Protein AF-A0A9D5Y507-F1 (afdb_monomer_lite)

pLDDT: mean 70.72, std 15.23, range [45.41, 89.62]

Structure (mmCIF, N/CA/C/O backbone):
data_AF-A0A9D5Y507-F1
#
_entry.id   AF-A0A9D5Y507-F1
#
loop_
_atom_site.group_PDB
_atom_site.id
_atom_site.type_symbol
_atom_site.label_atom_id
_atom_site.label_alt_id
_atom_site.label_comp_id
_atom_site.label_asym_id
_atom_site.label_entity_id
_atom_site.label_seq_id
_atom_site.pdbx_PDB_ins_code
_atom_site.Cartn_x
_atom_site.Cartn_y
_atom_site.Cartn_z
_atom_site.occupancy
_atom_site.B_iso_or_equiv
_atom_site.auth_seq_id
_atom_site.auth_comp_id
_atom_site.auth_asym_id
_atom_site.auth_atom_id
_atom_site.pdbx_PDB_model_num
ATOM 1 N N . MET A 1 1 ? 4.066 -10.419 -15.789 1.00 48.22 1 MET A N 1
ATOM 2 C CA . MET A 1 1 ? 2.784 -9.687 -15.952 1.00 48.22 1 MET A CA 1
ATOM 3 C C . MET A 1 1 ? 2.592 -8.933 -14.654 1.00 48.22 1 MET A C 1
ATOM 5 O O . MET A 1 1 ? 2.269 -9.586 -13.679 1.00 48.22 1 MET A O 1
ATOM 9 N N . GLY A 1 2 ? 2.864 -7.626 -14.618 1.00 57.56 2 GLY A N 1
ATOM 10 C CA . GLY A 1 2 ? 2.829 -6.862 -13.363 1.00 57.56 2 GLY A CA 1
ATOM 11 C C . GLY A 1 2 ? 1.435 -6.771 -12.736 1.00 57.56 2 GLY A C 1
ATOM 12 O O . GLY A 1 2 ? 0.421 -6.956 -13.421 1.00 57.56 2 GLY A O 1
ATOM 13 N N . ILE A 1 3 ? 1.409 -6.465 -11.441 1.00 61.78 3 ILE A N 1
ATOM 14 C CA . ILE A 1 3 ? 0.210 -6.234 -10.637 1.00 61.78 3 ILE A CA 1
ATOM 15 C C . ILE A 1 3 ? -0.583 -5.082 -11.270 1.00 61.78 3 ILE A C 1
ATOM 17 O O . ILE A 1 3 ? -0.053 -3.994 -11.517 1.00 61.78 3 ILE A O 1
ATOM 21 N N . ARG A 1 4 ? -1.866 -5.305 -11.585 1.00 66.25 4 A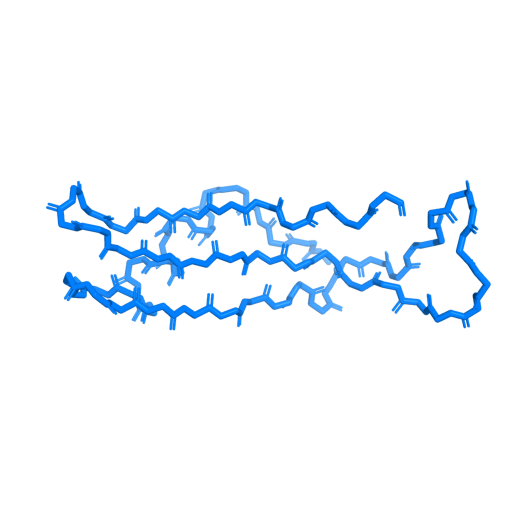RG A N 1
ATOM 22 C CA . ARG A 1 4 ? -2.715 -4.246 -12.145 1.00 66.25 4 ARG A CA 1
ATOM 23 C C . ARG A 1 4 ? -3.224 -3.359 -11.018 1.00 66.25 4 ARG A C 1
ATOM 25 O O . ARG A 1 4 ? -3.424 -3.802 -9.896 1.00 66.25 4 ARG A O 1
ATOM 32 N N . ASN A 1 5 ? -3.531 -2.108 -11.345 1.00 63.75 5 ASN A N 1
ATOM 33 C CA . ASN A 1 5 ? -3.998 -1.128 -10.360 1.00 63.75 5 ASN A CA 1
ATOM 34 C C . ASN A 1 5 ? -5.289 -1.563 -9.625 1.00 63.75 5 ASN A C 1
ATOM 36 O O . ASN A 1 5 ? -5.485 -1.203 -8.474 1.00 63.75 5 ASN A O 1
ATOM 40 N N . ASN A 1 6 ? -6.138 -2.375 -10.270 1.00 66.81 6 ASN A N 1
ATOM 41 C CA . ASN A 1 6 ? -7.306 -2.989 -9.623 1.00 66.81 6 ASN A CA 1
ATOM 42 C C . ASN A 1 6 ? -6.917 -4.046 -8.578 1.00 66.81 6 ASN A C 1
ATOM 44 O O . ASN A 1 6 ? -7.559 -4.123 -7.538 1.00 66.81 6 ASN A O 1
ATOM 48 N N . ASP A 1 7 ? -5.867 -4.828 -8.842 1.00 75.31 7 ASP A N 1
ATOM 49 C CA . ASP A 1 7 ? -5.403 -5.873 -7.927 1.00 75.31 7 ASP A CA 1
ATOM 50 C C . ASP A 1 7 ? -4.804 -5.247 -6.657 1.00 75.31 7 ASP A C 1
ATOM 52 O O . ASP A 1 7 ? -4.941 -5.803 -5.575 1.00 75.31 7 ASP A O 1
ATOM 56 N N . LEU A 1 8 ? -4.194 -4.057 -6.752 1.00 77.94 8 LEU A N 1
ATOM 57 C CA . LEU A 1 8 ? -3.612 -3.357 -5.597 1.00 77.94 8 LEU A CA 1
ATOM 58 C C . LEU A 1 8 ? -4.651 -2.975 -4.541 1.00 77.94 8 LEU A C 1
ATOM 60 O O . LEU A 1 8 ? -4.357 -3.073 -3.353 1.00 77.94 8 LEU A O 1
ATOM 64 N N . GLY A 1 9 ? -5.859 -2.583 -4.956 1.00 79.88 9 GLY A N 1
ATOM 65 C CA . GLY A 1 9 ? -6.950 -2.294 -4.024 1.00 79.88 9 GLY A CA 1
ATOM 66 C C . GLY A 1 9 ? -7.415 -3.543 -3.272 1.00 79.88 9 GLY A C 1
ATOM 67 O O . GLY A 1 9 ? -7.578 -3.507 -2.052 1.00 79.88 9 GLY A O 1
ATOM 68 N N . ASP A 1 10 ? -7.556 -4.665 -3.981 1.00 84.44 10 ASP A N 1
ATOM 69 C CA . ASP A 1 10 ? -7.932 -5.949 -3.380 1.00 84.44 10 ASP A CA 1
ATOM 70 C C . ASP A 1 10 ? -6.830 -6.482 -2.448 1.00 84.44 10 ASP A C 1
ATOM 72 O O . ASP A 1 10 ? -7.120 -6.961 -1.350 1.00 84.44 10 ASP A O 1
ATOM 76 N N . ILE A 1 11 ? -5.558 -6.346 -2.842 1.00 82.06 11 ILE A N 1
ATOM 77 C CA . ILE A 1 11 ? -4.399 -6.728 -2.024 1.00 82.06 11 ILE A CA 1
ATOM 78 C C . ILE A 1 11 ? -4.309 -5.841 -0.773 1.00 82.06 11 ILE A C 1
ATOM 80 O O . ILE A 1 11 ? -4.121 -6.366 0.324 1.00 82.06 11 ILE A O 1
ATOM 84 N N . ALA A 1 12 ? -4.511 -4.525 -0.893 1.00 83.56 12 ALA A N 1
ATOM 85 C CA . ALA A 1 12 ? -4.536 -3.621 0.257 1.00 83.56 12 ALA A CA 1
ATOM 86 C C . ALA A 1 12 ? -5.666 -3.991 1.228 1.00 83.56 12 ALA A C 1
ATOM 88 O O . ALA A 1 12 ? -5.442 -4.067 2.433 1.00 83.56 12 ALA A O 1
ATOM 89 N N . GLY A 1 13 ? -6.856 -4.324 0.722 1.00 84.56 13 GLY A N 1
ATOM 90 C CA . GLY A 1 13 ? -7.960 -4.806 1.556 1.00 84.56 13 GLY A CA 1
ATOM 91 C C . GLY A 1 13 ? -7.668 -6.116 2.296 1.00 84.56 13 GLY A C 1
ATOM 92 O O . GLY A 1 13 ? -8.218 -6.341 3.373 1.00 84.56 13 GLY A O 1
ATOM 93 N N . GLN A 1 14 ? -6.796 -6.970 1.753 1.00 85.75 14 GLN A N 1
ATOM 94 C CA . GLN A 1 14 ? -6.361 -8.209 2.404 1.00 85.75 14 GLN A CA 1
ATOM 95 C C . GLN A 1 14 ? -5.220 -7.999 3.405 1.00 85.75 14 GLN A C 1
ATOM 97 O O . GLN A 1 14 ? -5.191 -8.675 4.433 1.00 85.75 14 GLN A O 1
ATOM 102 N N . LEU A 1 15 ? -4.276 -7.103 3.104 1.00 85.94 15 LEU A N 1
ATOM 103 C CA . LEU A 1 15 ? -3.060 -6.904 3.897 1.00 85.94 15 LEU A CA 1
ATOM 104 C C . LEU A 1 15 ? -3.221 -5.878 5.016 1.00 85.94 15 LEU A C 1
ATOM 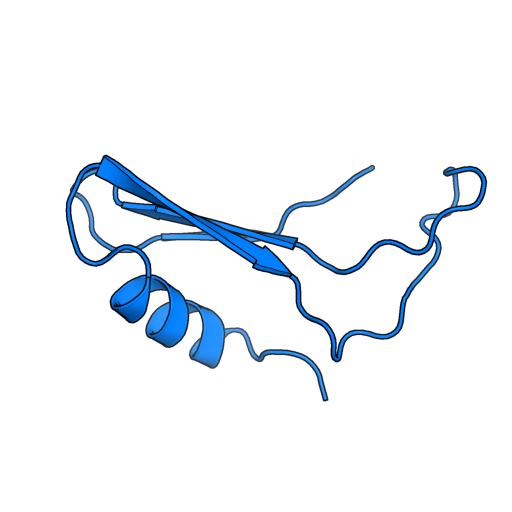106 O O . LEU A 1 15 ? -2.656 -6.076 6.087 1.00 85.94 15 LEU A O 1
ATOM 110 N N . VAL A 1 16 ? -3.989 -4.811 4.781 1.00 89.62 16 VAL A N 1
ATOM 111 C CA . VAL A 1 16 ? -4.223 -3.727 5.747 1.00 89.6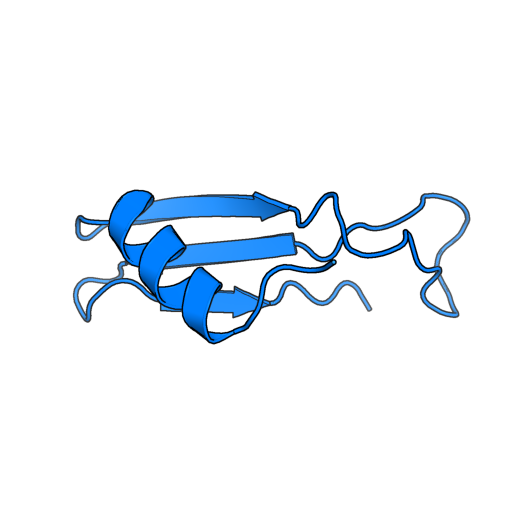2 16 VAL A CA 1
ATOM 112 C C . VAL A 1 16 ? -5.721 -3.519 6.041 1.00 89.62 16 VAL A C 1
ATOM 114 O O . VAL A 1 16 ? -6.271 -2.427 5.853 1.00 89.62 16 VAL A O 1
ATOM 117 N N . PRO A 1 17 ? -6.438 -4.570 6.490 1.00 87.19 17 PRO A N 1
ATOM 118 C CA . PRO A 1 17 ? -7.880 -4.494 6.703 1.00 87.19 17 PRO A CA 1
ATOM 119 C C . PRO A 1 17 ? -8.275 -3.571 7.863 1.00 87.19 17 PRO A C 1
ATOM 121 O O . PRO A 1 17 ? -9.388 -3.041 7.849 1.00 87.19 17 PRO A O 1
ATOM 124 N N . ASN A 1 18 ? -7.405 -3.361 8.858 1.00 88.62 18 ASN A N 1
ATOM 125 C CA . ASN A 1 18 ? -7.725 -2.567 10.043 1.00 88.62 18 ASN A CA 1
ATOM 126 C C . ASN A 1 18 ? -7.005 -1.224 10.062 1.00 88.62 18 ASN A C 1
ATOM 128 O O . ASN A 1 18 ? -5.926 -1.047 9.506 1.00 88.62 18 ASN A O 1
ATOM 132 N N . THR A 1 19 ? -7.598 -0.278 10.783 1.00 88.69 19 THR A N 1
ATOM 133 C CA . THR A 1 19 ? -6.981 1.014 11.078 1.00 88.69 19 THR A CA 1
ATOM 134 C C . THR A 1 19 ? -5.662 0.833 11.828 1.00 88.69 19 THR A C 1
ATOM 136 O O . THR A 1 19 ? -5.640 0.234 12.903 1.00 88.69 19 THR A O 1
ATOM 139 N N . GLY A 1 20 ? -4.589 1.402 11.286 1.00 85.19 20 GLY A N 1
ATOM 140 C CA . GLY A 1 20 ? -3.225 1.298 11.796 1.00 85.19 20 GLY A CA 1
ATOM 141 C C . GLY A 1 20 ? -2.402 0.167 11.178 1.00 85.19 20 GLY A C 1
ATOM 142 O O . GLY A 1 20 ? -1.226 0.060 11.514 1.00 85.19 20 GLY A O 1
ATOM 143 N N . ASP A 1 21 ? -2.981 -0.655 10.295 1.00 87.12 21 ASP A N 1
ATOM 144 C CA . ASP A 1 21 ? -2.227 -1.682 9.576 1.00 87.12 21 ASP A CA 1
ATOM 145 C C . ASP A 1 21 ? -1.388 -1.045 8.455 1.00 87.12 21 ASP A C 1
ATOM 147 O O . ASP A 1 21 ? -1.850 -0.156 7.733 1.00 87.12 21 ASP A O 1
ATOM 151 N N . GLU A 1 22 ? -0.156 -1.532 8.302 1.00 86.25 22 GLU A N 1
ATOM 152 C CA . GLU A 1 22 ? 0.832 -1.064 7.326 1.00 86.25 22 GLU A CA 1
ATOM 153 C C . GLU A 1 22 ? 1.548 -2.277 6.709 1.00 86.25 22 GLU A C 1
ATOM 155 O O . GLU A 1 22 ? 1.947 -3.207 7.416 1.00 86.25 22 GLU A O 1
ATOM 160 N N . ALA A 1 23 ? 1.722 -2.286 5.387 1.00 84.06 23 ALA A N 1
ATOM 161 C CA . ALA A 1 23 ? 2.365 -3.373 4.657 1.00 84.06 23 ALA A CA 1
ATOM 162 C C . ALA A 1 23 ? 3.146 -2.864 3.439 1.00 84.06 23 ALA A C 1
ATOM 164 O O . ALA A 1 23 ? 2.778 -1.883 2.798 1.00 84.06 23 ALA A O 1
ATOM 165 N N . TRP A 1 24 ? 4.214 -3.579 3.085 1.00 82.00 24 TRP A N 1
ATOM 166 C CA . TRP A 1 24 ? 4.988 -3.337 1.868 1.00 82.00 24 TRP A CA 1
ATOM 167 C C . TRP A 1 24 ? 4.804 -4.497 0.898 1.00 82.00 24 TRP A C 1
ATOM 169 O O . TRP A 1 24 ? 5.016 -5.655 1.260 1.00 82.00 24 TRP A O 1
ATOM 179 N N . VAL A 1 25 ? 4.439 -4.181 -0.341 1.00 76.19 25 VAL A N 1
ATOM 180 C CA . VAL A 1 25 ? 4.274 -5.151 -1.425 1.00 76.19 25 VAL A CA 1
ATOM 181 C C . VAL A 1 25 ? 5.251 -4.807 -2.531 1.00 76.19 25 VAL A C 1
ATOM 183 O O . VAL A 1 25 ? 5.180 -3.733 -3.112 1.00 76.19 25 VAL A O 1
ATOM 186 N N . SER A 1 26 ? 6.166 -5.712 -2.848 1.00 72.25 26 SER A N 1
ATOM 187 C CA . SER A 1 26 ? 6.990 -5.598 -4.054 1.00 72.25 26 SER A CA 1
ATOM 188 C C . SER A 1 26 ? 6.304 -6.344 -5.190 1.00 72.25 26 SER A C 1
ATOM 190 O O . SER A 1 26 ? 5.822 -7.451 -4.963 1.00 72.25 26 SER A O 1
ATOM 192 N N . ASP A 1 27 ? 6.268 -5.774 -6.394 1.00 68.31 27 ASP A N 1
ATOM 193 C CA . ASP A 1 27 ? 5.835 -6.496 -7.594 1.00 68.31 27 ASP A CA 1
ATOM 194 C C . ASP A 1 27 ? 7.017 -7.308 -8.164 1.00 68.31 27 ASP A C 1
ATOM 196 O O . ASP A 1 27 ? 7.924 -6.722 -8.762 1.00 68.31 27 ASP A O 1
ATOM 200 N N . PRO A 1 28 ? 7.056 -8.645 -7.984 1.00 58.25 28 PRO A N 1
ATOM 201 C CA . PRO A 1 28 ? 8.150 -9.476 -8.487 1.00 58.25 28 PRO A CA 1
ATOM 202 C C . PRO A 1 28 ? 8.084 -9.696 -10.009 1.00 58.25 28 PRO A C 1
ATOM 204 O O . PRO A 1 28 ? 9.037 -10.209 -10.593 1.00 58.25 28 PRO A O 1
ATOM 207 N N . ASP A 1 29 ? 6.960 -9.351 -10.642 1.00 53.81 29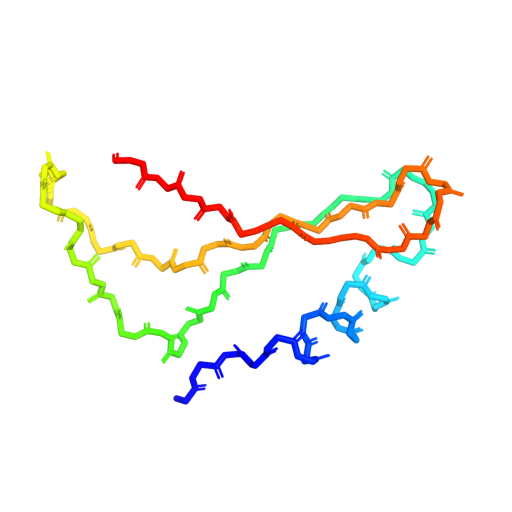 ASP A N 1
ATOM 208 C CA . ASP A 1 29 ? 6.648 -9.586 -12.053 1.00 53.81 29 ASP A CA 1
ATOM 209 C C . ASP A 1 29 ? 6.846 -8.329 -12.925 1.00 53.81 29 ASP A C 1
ATOM 211 O O . ASP A 1 29 ? 6.764 -8.405 -14.161 1.00 53.81 29 ASP A O 1
ATOM 215 N N . GLN A 1 30 ? 7.108 -7.175 -12.300 1.00 58.28 30 GLN A N 1
ATOM 216 C CA . GLN A 1 30 ? 7.660 -6.002 -12.973 1.00 58.28 30 GLN A CA 1
ATOM 217 C C . GLN A 1 30 ? 9.118 -6.298 -13.339 1.00 58.28 30 GLN A C 1
ATOM 219 O O . GLN A 1 30 ? 9.909 -6.666 -12.466 1.00 58.28 30 GLN A O 1
ATOM 224 N N . PRO A 1 31 ? 9.510 -6.160 -14.622 1.00 51.72 31 PRO A N 1
ATOM 225 C CA . PRO A 1 31 ? 10.907 -6.284 -14.987 1.00 51.72 31 PRO A CA 1
ATOM 226 C C . PRO A 1 31 ? 11.696 -5.252 -14.186 1.00 51.72 31 PRO A C 1
ATOM 228 O O . PRO A 1 31 ? 11.403 -4.055 -14.234 1.00 51.72 31 PRO A O 1
ATOM 231 N N . GLN A 1 32 ? 12.683 -5.752 -13.448 1.00 52.75 32 GLN A N 1
ATOM 232 C CA . GLN A 1 32 ? 13.712 -4.955 -12.806 1.00 52.75 32 GLN A CA 1
ATOM 233 C C . GLN A 1 32 ? 14.197 -3.889 -13.792 1.00 52.75 32 GLN A C 1
ATOM 235 O O . GLN A 1 32 ? 14.747 -4.221 -14.846 1.00 52.75 32 GLN A O 1
ATOM 240 N N . HIS A 1 33 ? 13.937 -2.621 -13.491 1.00 54.56 33 HIS A N 1
ATOM 241 C CA . HIS A 1 33 ? 14.285 -1.520 -14.376 1.00 54.56 33 HIS A CA 1
ATOM 242 C C . HIS A 1 33 ? 15.222 -0.558 -13.659 1.00 54.56 33 HIS A C 1
ATOM 244 O O . HIS A 1 33 ? 15.037 -0.217 -12.494 1.00 54.56 33 HIS A O 1
ATOM 250 N N . ASN A 1 34 ? 16.260 -0.126 -14.374 1.00 48.25 34 ASN A N 1
ATOM 251 C CA . ASN A 1 34 ? 17.151 0.910 -13.880 1.00 48.25 34 ASN A CA 1
ATOM 252 C C . ASN A 1 34 ? 16.458 2.265 -14.011 1.00 48.25 34 ASN A C 1
ATOM 254 O O . ASN A 1 34 ? 16.151 2.704 -15.123 1.00 48.25 34 ASN A O 1
ATOM 258 N N . HIS A 1 35 ? 16.302 2.963 -12.891 1.00 50.94 35 HIS A N 1
ATOM 259 C CA . HIS A 1 35 ? 16.119 4.406 -12.915 1.00 50.94 35 HIS A CA 1
ATOM 260 C C . HIS A 1 35 ? 17.421 5.059 -13.401 1.00 50.94 35 HIS A C 1
ATOM 262 O O . HIS A 1 35 ? 18.527 4.657 -13.025 1.00 50.94 35 HIS A O 1
ATOM 268 N N . SER A 1 36 ? 17.302 6.033 -14.307 1.00 45.41 36 SER A N 1
ATOM 269 C CA . SER A 1 36 ? 18.450 6.736 -14.892 1.00 45.41 36 SER A CA 1
ATOM 270 C C . SER A 1 36 ? 19.106 7.627 -13.832 1.00 45.41 36 SER A C 1
ATOM 272 O O . SER A 1 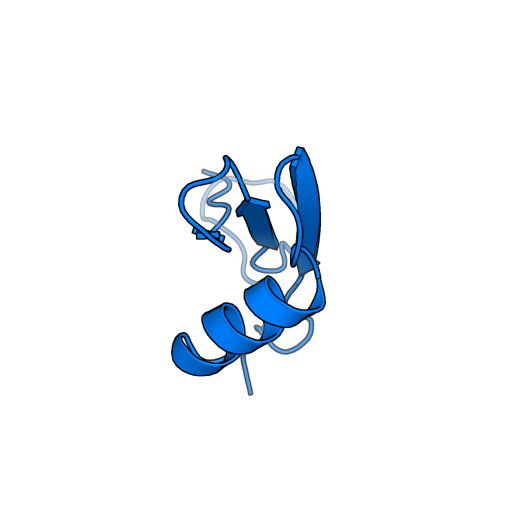36 ? 18.805 8.810 -13.756 1.00 45.41 36 SER A O 1
ATOM 274 N N . GLY A 1 37 ? 19.983 7.058 -13.001 1.00 50.47 37 GLY A N 1
ATOM 275 C CA . GLY A 1 37 ? 20.650 7.791 -11.919 1.00 50.47 37 GLY A CA 1
ATOM 276 C C . GLY A 1 37 ? 21.142 6.938 -10.749 1.00 50.47 37 GLY A C 1
ATOM 277 O O . GLY A 1 37 ? 22.022 7.386 -10.018 1.00 50.47 37 GLY A O 1
ATOM 278 N N . GLN A 1 38 ? 20.649 5.706 -10.590 1.00 46.81 38 GLN A N 1
ATOM 279 C CA . GLN A 1 38 ? 21.025 4.845 -9.466 1.00 46.81 38 GLN A CA 1
ATOM 280 C C . GLN A 1 38 ? 22.042 3.772 -9.879 1.00 46.81 38 GLN A C 1
ATOM 282 O O . GLN A 1 38 ? 21.881 3.039 -10.857 1.00 46.81 38 GLN A O 1
ATOM 287 N N . SER A 1 39 ? 23.150 3.717 -9.136 1.00 48.59 39 SER A N 1
ATOM 288 C CA . SER A 1 39 ? 24.237 2.767 -9.349 1.00 48.59 39 SER A CA 1
ATOM 289 C C . SER A 1 39 ? 23.855 1.384 -8.815 1.00 48.59 39 SER A C 1
ATOM 291 O O . SER A 1 39 ? 24.182 1.049 -7.684 1.00 48.59 39 SER A O 1
ATOM 293 N N . GLY A 1 40 ? 23.261 0.554 -9.672 1.00 48.12 40 GLY A N 1
ATOM 294 C CA . GLY A 1 40 ? 23.638 -0.861 -9.755 1.00 48.12 40 GLY A CA 1
ATOM 295 C C . GLY A 1 40 ? 22.768 -1.912 -9.065 1.00 48.12 40 GLY A C 1
ATOM 296 O O . GLY A 1 40 ? 23.090 -3.087 -9.231 1.00 48.12 40 GLY A O 1
ATOM 297 N N . GLU A 1 41 ? 21.682 -1.563 -8.376 1.00 47.97 41 GLU A N 1
ATOM 298 C CA . GLU A 1 41 ? 20.720 -2.567 -7.906 1.00 47.97 41 GLU A CA 1
ATOM 299 C C . GLU A 1 41 ? 19.435 -2.514 -8.732 1.00 47.97 41 GLU A C 1
ATOM 301 O O . GLU A 1 41 ? 18.953 -1.439 -9.063 1.00 47.97 41 GLU A O 1
ATOM 306 N N . PRO A 1 42 ? 18.892 -3.660 -9.150 1.00 51.56 42 PRO A N 1
ATOM 307 C CA . PRO A 1 42 ? 17.608 -3.679 -9.813 1.00 51.56 42 PRO A CA 1
ATOM 308 C C . PRO A 1 42 ? 16.482 -3.387 -8.813 1.00 51.56 42 PRO A C 1
ATOM 310 O O . PRO A 1 42 ? 16.279 -4.141 -7.862 1.00 51.56 42 PRO A O 1
ATOM 313 N N . HIS A 1 43 ? 15.714 -2.326 -9.052 1.00 55.16 43 HIS A N 1
ATOM 314 C CA . HIS A 1 43 ? 14.580 -1.962 -8.204 1.00 55.16 43 HIS A CA 1
ATOM 315 C C . HIS A 1 43 ? 13.313 -2.655 -8.723 1.00 55.16 43 HIS A C 1
ATOM 317 O O . HIS A 1 43 ? 13.021 -2.635 -9.922 1.00 55.16 43 HIS A O 1
ATOM 323 N N . ALA A 1 44 ? 12.582 -3.307 -7.819 1.00 57.72 44 ALA A N 1
ATOM 324 C CA . ALA A 1 44 ? 11.203 -3.713 -8.058 1.00 57.72 44 ALA A CA 1
ATOM 325 C C . ALA A 1 44 ? 10.291 -2.557 -7.634 1.00 57.72 44 ALA A C 1
ATOM 327 O O . ALA A 1 44 ? 10.544 -1.929 -6.603 1.00 57.72 44 ALA A O 1
ATOM 328 N N . ASP A 1 45 ? 9.236 -2.290 -8.404 1.00 67.75 45 ASP A N 1
ATOM 329 C CA . ASP A 1 45 ? 8.203 -1.344 -7.988 1.00 67.75 45 ASP A CA 1
ATOM 330 C C . ASP A 1 45 ? 7.620 -1.814 -6.645 1.00 67.75 45 ASP A C 1
ATOM 332 O O . ASP A 1 45 ? 7.025 -2.892 -6.541 1.00 67.75 45 ASP A O 1
ATOM 336 N N . GLY A 1 46 ? 7.854 -1.022 -5.600 1.00 73.94 46 GLY A N 1
ATOM 337 C CA . GLY A 1 46 ? 7.271 -1.223 -4.282 1.00 73.94 46 GLY A CA 1
ATOM 338 C C . GLY A 1 46 ? 5.953 -0.470 -4.172 1.00 73.94 46 GLY A C 1
ATOM 339 O O . GLY A 1 46 ? 5.813 0.637 -4.682 1.00 73.94 46 GLY A O 1
ATOM 340 N N . TYR A 1 47 ? 4.992 -1.046 -3.473 1.00 81.62 47 TYR A N 1
ATOM 341 C CA . TYR A 1 47 ? 3.748 -0.412 -3.083 1.00 81.62 47 TYR A CA 1
ATOM 342 C C . TYR A 1 47 ? 3.686 -0.408 -1.565 1.00 81.62 47 TYR A C 1
ATOM 344 O O . TYR A 1 47 ? 3.824 -1.452 -0.922 1.00 81.62 47 TYR A O 1
ATOM 352 N N . TYR A 1 48 ? 3.504 0.775 -1.001 1.00 85.25 48 TYR A N 1
ATOM 353 C CA . TYR A 1 48 ? 3.196 0.939 0.404 1.00 85.25 48 TYR A CA 1
ATOM 354 C C . TYR A 1 48 ? 1.686 0.867 0.571 1.00 85.25 48 TYR A C 1
ATOM 356 O O . TYR A 1 48 ? 0.967 1.593 -0.102 1.00 85.25 48 TYR A O 1
ATOM 364 N N . MET A 1 49 ? 1.198 -0.018 1.426 1.00 88.44 49 MET A N 1
ATOM 365 C CA . MET A 1 49 ? -0.221 -0.157 1.725 1.00 88.44 49 MET A CA 1
ATOM 366 C C . MET A 1 49 ? -0.439 0.195 3.185 1.00 88.44 49 MET A C 1
ATOM 368 O O . MET A 1 49 ? 0.302 -0.271 4.048 1.00 88.44 49 MET A O 1
ATOM 372 N N . HIS A 1 50 ? -1.444 1.011 3.470 1.00 89.56 50 HIS A N 1
ATOM 373 C CA . HIS A 1 50 ? -1.754 1.426 4.833 1.00 89.56 50 HIS A CA 1
ATOM 374 C C . HIS A 1 50 ? -3.246 1.695 4.998 1.00 89.56 50 HIS A C 1
ATOM 376 O O . HIS A 1 50 ? -3.976 1.858 4.023 1.00 89.56 50 HIS A O 1
ATOM 382 N N . ASN A 1 51 ? -3.710 1.752 6.241 1.00 89.31 51 ASN A N 1
ATOM 383 C CA . ASN A 1 51 ? -5.089 2.109 6.547 1.00 89.31 51 ASN A CA 1
ATOM 384 C C . ASN A 1 51 ? -5.125 3.094 7.717 1.00 89.31 51 ASN A C 1
ATOM 386 O O . ASN A 1 51 ? -4.975 2.721 8.876 1.00 89.31 51 ASN A O 1
ATOM 390 N N . ASP A 1 52 ? -5.341 4.374 7.421 1.00 86.44 52 ASP A N 1
ATOM 391 C CA . ASP A 1 52 ? -5.412 5.453 8.420 1.00 86.44 52 ASP A CA 1
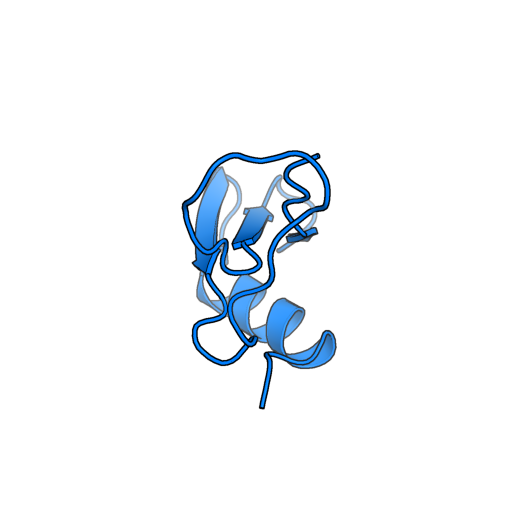ATOM 392 C C . ASP A 1 52 ? -6.790 5.586 9.100 1.00 86.44 52 ASP A C 1
ATOM 394 O O . ASP A 1 52 ? -7.011 6.495 9.900 1.00 86.44 52 ASP A O 1
ATOM 398 N N . GLY A 1 53 ? -7.725 4.674 8.816 1.00 81.50 53 GLY A N 1
ATOM 399 C CA . GLY A 1 53 ? -9.102 4.729 9.315 1.00 81.50 53 GLY A CA 1
ATOM 400 C C . GLY A 1 53 ? -10.108 5.290 8.314 1.00 81.50 53 GLY A C 1
ATOM 401 O O . GLY A 1 53 ? -11.310 5.249 8.576 1.00 81.50 53 GLY A O 1
ATOM 402 N N . SER A 1 54 ? -9.648 5.740 7.145 1.00 84.00 54 SER A N 1
ATOM 403 C CA . SER A 1 54 ? -10.495 6.028 5.980 1.00 84.00 54 SER A CA 1
ATOM 404 C C . SER A 1 54 ? -10.698 4.819 5.047 1.00 84.00 54 SER A C 1
ATOM 406 O O . SER A 1 54 ? -11.516 4.885 4.129 1.00 84.00 54 SER A O 1
ATOM 408 N N . GLY A 1 55 ? -10.008 3.705 5.318 1.00 83.88 55 GLY A N 1
ATOM 409 C CA . GLY A 1 55 ? -10.024 2.468 4.534 1.00 83.88 55 GLY A CA 1
ATOM 410 C C . GLY A 1 55 ? -8.625 2.082 4.029 1.00 83.88 55 GLY A C 1
ATOM 411 O O . GLY A 1 55 ? -7.679 2.839 4.232 1.00 83.88 55 GLY A O 1
ATOM 412 N N . PRO A 1 56 ? -8.474 0.907 3.391 1.00 85.69 56 PRO A N 1
ATOM 413 C CA . PRO A 1 56 ? -7.215 0.479 2.786 1.00 85.69 56 PRO A CA 1
ATOM 414 C C . PRO A 1 56 ? -6.796 1.425 1.657 1.00 85.69 56 PRO A C 1
ATOM 416 O O . PRO A 1 56 ? -7.551 1.645 0.707 1.00 85.69 56 PRO A O 1
ATOM 419 N N . GLN A 1 57 ? -5.586 1.958 1.752 1.00 84.50 57 GLN A N 1
ATOM 420 C CA . GLN A 1 57 ? -4.950 2.819 0.762 1.00 84.50 57 GLN A CA 1
ATOM 421 C C . GLN A 1 57 ? -3.641 2.189 0.288 1.00 84.50 57 GLN A C 1
ATOM 423 O O . GLN A 1 57 ? -3.067 1.324 0.957 1.00 84.50 57 GLN A O 1
ATOM 428 N N . TYR A 1 58 ? -3.182 2.608 -0.889 1.00 84.50 58 TYR A N 1
ATOM 429 C CA . TYR A 1 58 ? -1.905 2.176 -1.431 1.00 84.50 58 TYR A CA 1
ATOM 430 C C . TYR A 1 58 ? -1.215 3.311 -2.189 1.00 84.50 58 TYR A C 1
ATOM 432 O O . TYR A 1 58 ? -1.827 3.998 -3.007 1.00 84.50 58 TYR A O 1
ATOM 440 N N . ASP A 1 59 ? 0.084 3.446 -1.963 1.00 82.12 59 ASP A N 1
ATOM 441 C CA . ASP A 1 59 ? 0.969 4.391 -2.624 1.00 82.12 59 ASP A CA 1
ATOM 442 C C . ASP A 1 59 ? 2.043 3.631 -3.390 1.00 82.12 59 ASP A C 1
ATOM 444 O O . ASP A 1 59 ? 2.702 2.731 -2.864 1.00 82.12 59 ASP A O 1
ATOM 448 N N . LYS A 1 60 ? 2.260 4.006 -4.652 1.00 76.31 60 LYS A N 1
ATOM 449 C CA . LYS A 1 60 ? 3.402 3.491 -5.405 1.00 76.31 60 LYS A CA 1
ATOM 450 C C . LYS A 1 60 ? 4.670 4.165 -4.888 1.00 76.31 60 LYS A C 1
ATOM 452 O O . LYS A 1 60 ? 4.828 5.378 -5.023 1.00 76.31 60 LYS A O 1
ATOM 457 N N . TYR A 1 61 ? 5.597 3.375 -4.365 1.00 67.12 61 TYR A N 1
ATOM 458 C CA . TYR A 1 61 ? 6.920 3.844 -3.995 1.00 67.12 61 TYR A CA 1
ATOM 459 C C . TYR A 1 61 ? 7.702 4.202 -5.260 1.00 67.12 61 TYR A C 1
ATOM 461 O O . TYR A 1 61 ? 8.042 3.336 -6.063 1.00 67.12 61 TYR A O 1
ATOM 469 N N . HIS A 1 62 ? 7.966 5.493 -5.448 1.00 57.62 62 HIS A N 1
ATOM 470 C CA . HIS A 1 62 ? 8.948 5.977 -6.412 1.00 57.62 62 HIS A CA 1
ATOM 471 C C . HIS A 1 62 ? 10.260 6.212 -5.665 1.00 57.62 62 HIS A C 1
ATOM 473 O O . HIS A 1 62 ? 10.339 7.098 -4.816 1.00 57.62 62 HIS A O 1
ATOM 479 N N . SER A 1 63 ? 11.282 5.418 -5.978 1.00 48.06 63 SER A N 1
ATOM 480 C CA . SER A 1 63 ? 12.663 5.837 -5.740 1.00 48.06 63 SER A CA 1
ATOM 481 C C . SER A 1 63 ? 13.076 6.716 -6.917 1.00 48.06 63 SER A C 1
ATOM 483 O O . SER A 1 63 ? 13.036 6.256 -8.055 1.00 48.06 63 SER A O 1
ATOM 485 N N . ASP A 1 64 ? 13.382 7.983 -6.648 1.00 48.66 64 ASP A N 1
ATOM 486 C CA . ASP A 1 64 ? 13.977 8.913 -7.621 1.00 48.66 64 ASP A CA 1
ATOM 487 C C . ASP A 1 64 ? 15.383 8.447 -8.042 1.00 48.66 64 ASP A C 1
ATOM 489 O O . ASP A 1 64 ? 16.181 8.078 -7.143 1.00 48.66 64 ASP A O 1
#

Foldseek 3Di:
DWDDPVNLQVVLCVQAVDAFGKDKDFTPPPPQDDDPPDPDDRDTFIKIWYHNPPGIDIDTDDDD

Radius of gyration: 13.04 Å; chains: 1; bounding box: 35×19×28 Å

Sequence (64 aa):
MGIRNNDLGDIAGQLVPNTGDEAWVSDPDQPQHNHSGQSGEPHADGYYMHNDGSGPQYDKYHSD

Secondary structure (DSSP, 8-state):
-PPPHHHHHHHHHHH--STT-EEEEE-TTS--B--TT--S-PBP-EEEEEESSS-EEEEEE---